Protein AF-A0A0F0HR93-F1 (afdb_monomer)

Radius of gyration: 18.53 Å; Cα contacts (8 Å, |Δi|>4): 29; chains: 1; bounding box: 33×33×57 Å

Solvent-accessible surface area (backbone atoms only — not comparable to full-atom values): 6113 Å² total; per-residue (Å²): 110,69,67,58,51,53,49,52,51,49,55,52,53,51,52,52,52,55,50,50,52,53,57,50,52,53,47,60,40,77,35,60,79,94,46,43,65,60,52,50,50,53,51,50,49,51,52,53,49,49,47,52,54,47,52,52,51,52,52,55,38,28,74,74,55,35,68,69,48,32,49,53,52,48,51,52,51,52,52,50,51,53,54,52,46,71,70,32,67,76,75,67,58,87,65,82,73,78,61,69,78,74,77,80,87,124

pLDDT: mean 84.73, std 10.45, range [44.94, 95.56]

Secondary structure (DSSP, 8-state):
-HHHHHHHHHHHHHHHHHHHHHHHHHHHHHS-GGGHHHHHHHHHHHHHHHHHHHHHHHHHHHHHHHHHHHHHHHHHHHHHHHHHHHHSGGGG-SSPPPPPPPP---

Sequence (106 aa):
MLALFVLSFFTSYLGLGVAGVIIVSLRQILTPQSMMGRMTAAFRTLLFGGGALGGLSASLLAGRLGAHGALVVAAAGSAAVVLGLIVSPVSRLKEMPPAPPAAADG

Structure (mmCIF, N/CA/C/O backbone):
data_AF-A0A0F0HR93-F1
#
_entry.id   AF-A0A0F0HR93-F1
#
loop_
_atom_site.group_PDB
_atom_site.id
_atom_site.type_symbol
_atom_site.label_atom_id
_atom_site.label_alt_id
_atom_site.label_comp_id
_atom_site.label_asym_id
_atom_site.label_entity_id
_atom_site.label_seq_id
_atom_site.pdbx_PDB_ins_code
_atom_site.Cartn_x
_atom_site.Cartn_y
_atom_site.Cartn_z
_atom_site.occupancy
_atom_site.B_iso_or_equiv
_atom_site.auth_seq_id
_atom_site.auth_comp_id
_atom_site.auth_asym_id
_atom_site.auth_atom_id
_atom_site.pdbx_PDB_model_num
ATOM 1 N N . MET A 1 1 ? 13.542 19.849 -14.227 1.00 80.75 1 MET A N 1
ATOM 2 C CA . MET A 1 1 ? 13.776 18.495 -13.669 1.00 80.75 1 MET A CA 1
ATOM 3 C C . MET A 1 1 ? 13.686 18.480 -12.144 1.00 80.75 1 MET A C 1
ATOM 5 O O . MET A 1 1 ? 12.852 17.756 -11.623 1.00 80.75 1 MET A O 1
ATOM 9 N N . LEU A 1 2 ? 14.443 19.327 -11.432 1.00 92.19 2 LEU A N 1
ATOM 10 C CA . LEU A 1 2 ? 14.439 19.377 -9.960 1.00 92.19 2 LEU A CA 1
ATOM 11 C C . LEU A 1 2 ? 13.053 19.671 -9.352 1.00 92.19 2 LEU A C 1
ATOM 13 O O . LEU A 1 2 ? 12.626 18.967 -8.448 1.00 92.19 2 LEU A O 1
ATOM 17 N N . ALA A 1 3 ? 12.305 20.627 -9.913 1.00 92.25 3 ALA A N 1
ATOM 18 C CA . ALA A 1 3 ? 10.948 20.949 -9.455 1.00 92.25 3 ALA A CA 1
ATOM 19 C C . ALA A 1 3 ? 9.960 19.771 -9.576 1.00 92.25 3 ALA A C 1
ATOM 21 O O . ALA A 1 3 ? 9.167 19.543 -8.670 1.00 92.25 3 ALA A O 1
ATOM 22 N N . LEU A 1 4 ? 10.034 18.986 -10.660 1.00 94.25 4 LEU A N 1
ATOM 23 C CA . LEU A 1 4 ? 9.191 17.796 -10.841 1.00 94.25 4 LEU A CA 1
ATOM 24 C C . LEU A 1 4 ? 9.538 16.703 -9.828 1.00 94.25 4 LEU A C 1
ATOM 26 O O . LEU A 1 4 ? 8.636 16.084 -9.271 1.00 94.25 4 LEU A O 1
ATOM 30 N N . PHE A 1 5 ? 10.830 16.495 -9.559 1.00 92.50 5 PHE A N 1
ATOM 31 C CA . PHE A 1 5 ? 11.278 15.573 -8.516 1.00 92.50 5 PHE A CA 1
ATOM 32 C C . PHE A 1 5 ? 10.769 16.003 -7.139 1.00 92.50 5 PHE A C 1
ATOM 34 O O . PHE A 1 5 ? 10.142 15.201 -6.452 1.00 92.50 5 PHE A O 1
ATOM 41 N N . VAL A 1 6 ? 10.973 17.270 -6.765 1.00 95.56 6 VAL A N 1
ATOM 42 C CA . VAL A 1 6 ? 10.511 17.815 -5.479 1.00 95.56 6 VAL A CA 1
ATOM 43 C C . VAL A 1 6 ? 9.001 17.657 -5.333 1.00 95.56 6 VAL A C 1
ATOM 45 O O . VAL A 1 6 ? 8.549 17.154 -4.310 1.00 95.56 6 VAL A O 1
ATOM 48 N N . LEU A 1 7 ? 8.226 18.012 -6.361 1.00 95.06 7 LEU A N 1
ATOM 49 C CA . LEU A 1 7 ? 6.772 17.875 -6.335 1.00 95.06 7 LEU A CA 1
ATOM 50 C C . LEU A 1 7 ? 6.342 16.408 -6.200 1.00 95.06 7 LEU A C 1
ATOM 52 O O . LEU A 1 7 ? 5.493 16.094 -5.372 1.00 95.06 7 LEU A O 1
ATOM 56 N N . SER A 1 8 ? 6.972 15.500 -6.950 1.00 91.75 8 SER A N 1
ATOM 57 C CA . SER A 1 8 ? 6.660 14.063 -6.901 1.00 91.75 8 SER A CA 1
ATOM 58 C C . SER A 1 8 ? 6.920 13.468 -5.517 1.00 91.75 8 SER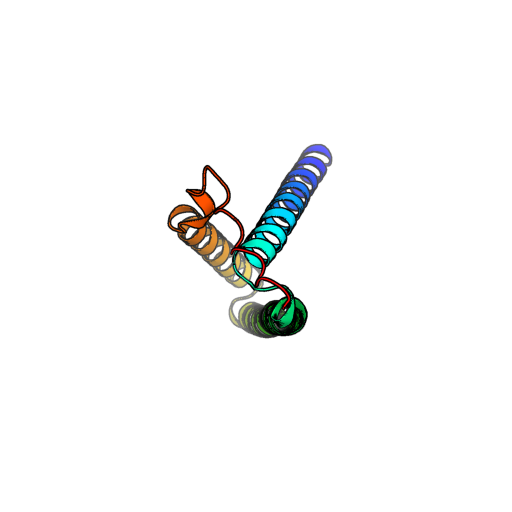 A C 1
ATOM 60 O O . SER A 1 8 ? 6.078 12.745 -4.978 1.00 91.75 8 SER A O 1
ATOM 62 N N . PHE A 1 9 ? 8.066 13.799 -4.915 1.00 93.12 9 PHE A N 1
ATOM 63 C CA . PHE A 1 9 ? 8.404 13.374 -3.559 1.00 93.12 9 PHE A CA 1
ATOM 64 C C . PHE A 1 9 ? 7.461 13.997 -2.531 1.00 93.12 9 PHE A C 1
ATOM 66 O O . PHE A 1 9 ? 6.921 13.279 -1.693 1.00 93.12 9 PHE A O 1
ATOM 73 N N . PHE A 1 10 ? 7.204 15.301 -2.627 1.00 94.62 10 PHE A N 1
ATOM 74 C CA . PHE A 1 10 ? 6.308 16.005 -1.717 1.00 94.62 10 PHE A CA 1
ATOM 75 C C . PHE A 1 10 ? 4.909 15.382 -1.711 1.00 94.62 10 PHE A C 1
ATOM 77 O O . PHE A 1 10 ? 4.415 15.001 -0.652 1.00 94.62 10 PHE A O 1
ATOM 84 N N . THR A 1 11 ? 4.298 15.197 -2.883 1.00 93.38 11 THR A N 1
ATOM 85 C CA . THR A 1 11 ? 2.968 14.588 -3.005 1.00 93.38 11 THR A CA 1
ATOM 86 C C . THR A 1 11 ? 2.947 13.153 -2.475 1.00 93.38 11 THR A C 1
ATOM 88 O O . THR A 1 11 ? 2.015 12.782 -1.761 1.00 93.38 11 THR A O 1
ATOM 91 N N . SER A 1 12 ? 3.981 12.359 -2.764 1.00 89.88 12 SER A N 1
ATOM 92 C CA . SER A 1 12 ? 4.063 10.966 -2.303 1.00 89.88 12 SER A CA 1
ATOM 93 C C . SER A 1 12 ? 4.165 10.869 -0.779 1.00 89.88 12 SER A C 1
ATOM 95 O O . SER A 1 12 ? 3.431 10.103 -0.153 1.00 89.88 12 SER A O 1
ATOM 97 N N . TYR A 1 13 ? 5.039 11.671 -0.164 1.00 92.25 13 TYR A N 1
ATOM 98 C CA . TYR A 1 13 ? 5.231 11.672 1.287 1.00 92.25 13 TYR A CA 1
ATOM 99 C C . TYR A 1 13 ? 4.040 12.276 2.029 1.00 92.25 13 TYR A C 1
ATOM 101 O O . TYR A 1 13 ? 3.644 11.748 3.070 1.00 92.25 13 TYR A O 1
ATOM 109 N N . LEU A 1 14 ? 3.433 13.332 1.482 1.00 93.38 14 LEU A N 1
ATOM 110 C CA . LEU A 1 14 ? 2.212 13.911 2.031 1.00 93.38 14 LEU A CA 1
ATOM 111 C C . LEU A 1 14 ? 1.081 1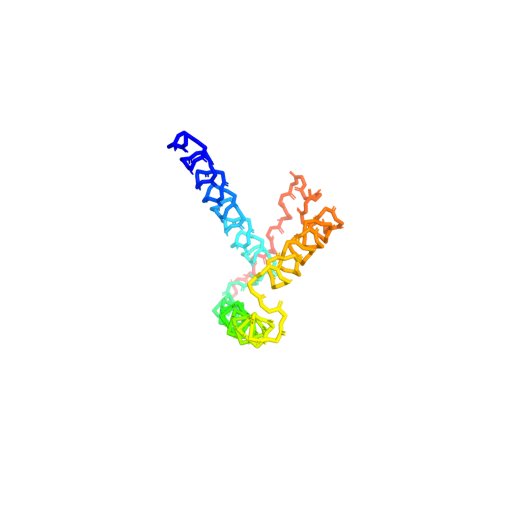2.874 2.048 1.00 93.38 14 LEU A C 1
ATOM 113 O O . LEU A 1 14 ? 0.458 12.663 3.088 1.00 93.38 14 LEU A O 1
ATOM 117 N N . GLY A 1 15 ? 0.857 12.181 0.927 1.00 89.06 15 GLY A N 1
ATOM 118 C CA . GLY A 1 15 ? -0.153 11.128 0.829 1.00 89.06 15 GLY A CA 1
ATOM 119 C C . GLY A 1 15 ? 0.095 9.984 1.815 1.00 89.06 15 GLY A C 1
ATOM 120 O O . GLY A 1 15 ? -0.830 9.554 2.505 1.00 89.06 15 GLY A O 1
ATOM 121 N N . LEU A 1 16 ? 1.349 9.539 1.941 1.00 89.25 16 LEU A N 1
ATOM 122 C CA . LEU A 1 16 ? 1.726 8.484 2.882 1.00 89.25 16 LEU A CA 1
ATOM 123 C C . LEU A 1 16 ? 1.495 8.900 4.344 1.00 89.25 16 LEU A C 1
ATOM 125 O O . LEU A 1 16 ? 0.995 8.101 5.137 1.00 89.25 16 LEU A O 1
ATOM 129 N N . GLY A 1 17 ? 1.812 10.150 4.693 1.00 91.12 17 GLY A N 1
ATOM 130 C CA . GLY A 1 17 ? 1.581 10.699 6.028 1.00 91.12 17 GLY A CA 1
ATOM 131 C C . GLY A 1 17 ? 0.096 10.749 6.387 1.00 91.12 17 GLY A C 1
ATOM 132 O O . GLY A 1 17 ? -0.305 10.228 7.428 1.00 91.12 17 GLY A O 1
ATOM 133 N N . VAL A 1 18 ? -0.732 11.303 5.495 1.00 90.31 18 VAL A N 1
ATOM 134 C CA . VAL A 1 18 ? -2.190 11.383 5.688 1.00 90.31 18 VAL A CA 1
ATOM 135 C C . VAL A 1 18 ? -2.803 9.987 5.821 1.00 90.31 18 VAL A C 1
ATOM 137 O O . VAL A 1 18 ? -3.552 9.730 6.766 1.00 90.31 18 VAL A O 1
ATOM 140 N N . ALA A 1 19 ? -2.447 9.057 4.930 1.00 88.12 19 ALA A N 1
ATOM 141 C CA . ALA A 1 19 ? -2.921 7.677 5.000 1.00 88.12 19 ALA A CA 1
ATOM 142 C C . ALA A 1 19 ? -2.509 7.000 6.317 1.00 88.12 19 ALA A C 1
ATOM 144 O O . ALA A 1 19 ? -3.317 6.303 6.930 1.00 88.12 19 ALA A O 1
ATOM 145 N N . GLY A 1 20 ? -1.282 7.242 6.786 1.00 88.62 20 GLY A N 1
ATOM 146 C CA . GLY A 1 20 ? -0.786 6.722 8.058 1.00 88.62 20 GLY A CA 1
ATOM 147 C C . GLY A 1 20 ? -1.637 7.160 9.251 1.00 88.62 20 GLY A C 1
ATOM 148 O O . GLY A 1 20 ? -2.014 6.317 10.068 1.00 88.62 20 GLY A O 1
ATOM 149 N N . VAL A 1 21 ? -1.994 8.447 9.318 1.00 90.00 21 VAL A N 1
ATOM 150 C CA . VAL A 1 21 ? -2.877 8.978 10.370 1.00 90.00 21 VAL A CA 1
ATOM 151 C C . VAL A 1 21 ? -4.242 8.295 10.312 1.00 90.00 21 VAL A C 1
ATOM 153 O O . VAL A 1 21 ? -4.678 7.738 11.316 1.00 90.00 21 VAL A O 1
ATOM 156 N N . ILE A 1 22 ? -4.871 8.235 9.132 1.00 87.94 22 ILE A N 1
ATOM 157 C CA . ILE A 1 22 ? -6.186 7.596 8.948 1.00 87.94 22 ILE A CA 1
ATOM 158 C C . ILE A 1 22 ? -6.154 6.124 9.388 1.00 87.94 22 ILE A C 1
ATOM 160 O O . ILE A 1 22 ? -7.036 5.676 10.118 1.00 87.94 22 ILE A O 1
ATOM 164 N N . ILE A 1 23 ? -5.123 5.371 8.991 1.00 87.69 23 ILE A N 1
ATOM 165 C CA . ILE A 1 23 ? -4.967 3.950 9.338 1.00 87.69 23 ILE A CA 1
ATOM 166 C C . ILE A 1 23 ? -4.818 3.753 10.851 1.00 87.69 23 ILE A C 1
ATOM 168 O O . ILE A 1 23 ? -5.333 2.781 11.408 1.00 87.69 23 ILE A O 1
ATOM 172 N N . VAL A 1 24 ? -4.077 4.624 11.537 1.00 89.38 24 VAL A N 1
ATOM 173 C CA . VAL A 1 24 ? -3.934 4.553 12.997 1.00 89.38 24 VAL A CA 1
ATOM 174 C C . VAL A 1 24 ? -5.257 4.910 13.672 1.00 89.38 24 VAL A C 1
ATOM 176 O O . VAL A 1 24 ? -5.749 4.103 14.459 1.00 89.38 24 VAL A O 1
ATOM 179 N N . SER A 1 25 ? -5.865 6.043 13.318 1.00 87.38 25 SER A N 1
ATOM 180 C CA . SER A 1 25 ? -7.119 6.512 13.918 1.00 87.38 25 SER A CA 1
ATOM 181 C C . SER A 1 25 ? -8.259 5.513 13.737 1.00 87.38 25 SER A C 1
ATOM 183 O O . SER A 1 25 ? -8.954 5.187 14.696 1.00 87.38 25 SER A O 1
ATOM 185 N N . LEU A 1 26 ? -8.413 4.940 12.540 1.00 85.56 26 LEU A N 1
ATOM 186 C CA . LEU A 1 26 ? -9.454 3.947 12.277 1.00 85.56 26 LEU A CA 1
A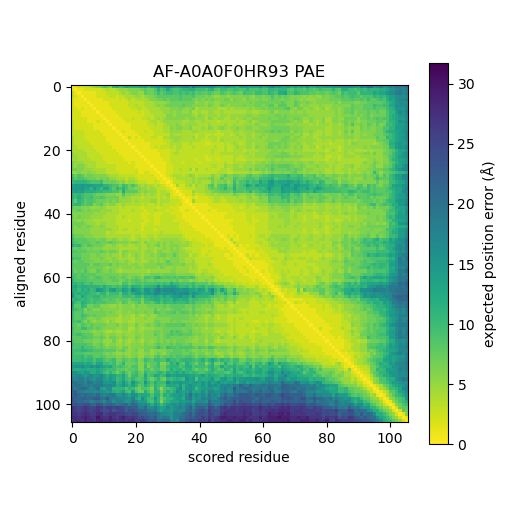TOM 187 C C . LEU A 1 26 ? -9.272 2.694 13.144 1.00 85.56 26 LEU A C 1
ATOM 189 O O . LEU A 1 26 ? -10.243 2.146 13.657 1.00 85.56 26 LEU A O 1
ATOM 193 N N . ARG A 1 27 ? -8.027 2.256 13.362 1.00 87.19 27 ARG A N 1
ATOM 194 C CA . ARG A 1 27 ? -7.749 1.119 14.249 1.00 87.19 27 ARG A CA 1
ATOM 195 C C . ARG A 1 27 ? -8.031 1.445 15.707 1.00 87.19 27 ARG A C 1
ATOM 197 O O . ARG A 1 27 ? -8.526 0.568 16.402 1.00 87.19 27 ARG A O 1
ATOM 204 N N . GLN A 1 28 ? -7.742 2.665 16.151 1.00 85.94 28 GLN A N 1
ATOM 205 C CA . GLN A 1 28 ? -8.055 3.111 17.511 1.00 85.94 28 GLN A CA 1
ATOM 206 C C . GLN A 1 28 ? -9.560 3.128 17.776 1.00 85.94 28 GLN A C 1
ATOM 208 O O . GLN A 1 28 ? -9.990 2.741 18.854 1.00 85.94 28 GLN A O 1
ATOM 213 N N . ILE A 1 29 ? -10.352 3.518 16.779 1.00 84.44 29 ILE A N 1
ATOM 214 C CA . ILE A 1 29 ? -11.813 3.542 16.886 1.00 84.44 29 ILE A CA 1
ATOM 215 C C . ILE A 1 29 ? -12.388 2.124 16.834 1.00 84.44 29 ILE A C 1
ATOM 217 O O . ILE A 1 29 ? -13.252 1.779 17.626 1.00 84.44 29 ILE A O 1
ATOM 221 N N . LEU A 1 30 ? -11.923 1.278 15.913 1.00 82.56 30 LEU A N 1
ATOM 222 C CA . LEU A 1 30 ? -12.515 -0.049 15.712 1.00 82.56 30 LEU A CA 1
ATOM 223 C C . LEU A 1 30 ? -12.000 -1.116 16.690 1.00 82.56 30 LEU A C 1
ATOM 225 O O . LEU A 1 30 ? -12.628 -2.165 16.824 1.00 82.56 30 LEU A O 1
ATOM 229 N N . THR A 1 31 ? -10.856 -0.891 17.341 1.00 82.19 31 THR A N 1
ATOM 230 C CA . THR A 1 31 ? -10.202 -1.890 18.199 1.00 82.19 31 THR A CA 1
ATOM 231 C C . THR A 1 31 ? -10.238 -1.446 19.662 1.00 82.19 31 THR A C 1
ATOM 233 O O . THR A 1 31 ? -9.686 -0.395 19.978 1.00 82.19 31 THR A O 1
ATOM 236 N N . PRO A 1 32 ? -10.788 -2.259 20.582 1.00 79.75 32 PRO A N 1
ATOM 237 C CA . PRO A 1 32 ? -10.705 -2.000 22.017 1.00 79.75 32 PRO A CA 1
ATOM 238 C C . PRO A 1 32 ? -9.254 -1.847 22.493 1.00 79.75 32 PRO A C 1
ATOM 240 O O . PRO A 1 32 ? -8.362 -2.559 22.018 1.00 79.75 32 PRO A O 1
ATOM 243 N N . GLN A 1 33 ? -9.018 -0.975 23.479 1.00 78.06 33 GLN A N 1
ATOM 244 C CA . GLN A 1 33 ? -7.671 -0.660 23.984 1.00 78.06 33 GLN A CA 1
ATOM 245 C C . GLN A 1 33 ? -6.872 -1.907 24.401 1.00 78.06 33 GLN A C 1
ATOM 247 O O . GLN A 1 33 ? -5.679 -2.005 24.112 1.00 78.06 33 G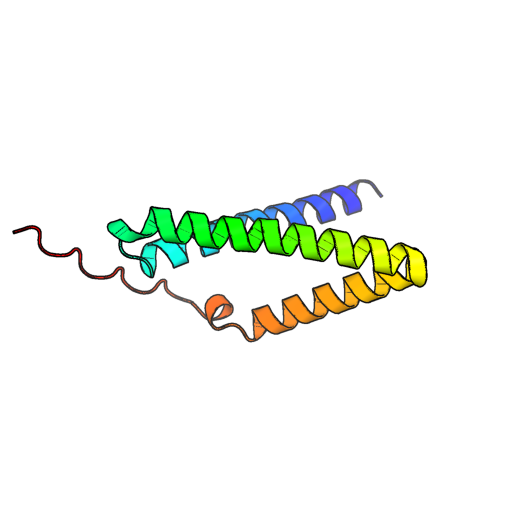LN A O 1
ATOM 252 N N . SER A 1 34 ? -7.531 -2.910 24.988 1.00 81.88 34 SER A N 1
ATOM 253 C CA . SER A 1 34 ? -6.902 -4.172 25.407 1.00 81.88 34 SER A CA 1
ATOM 254 C C . SER A 1 34 ? -6.374 -5.028 24.244 1.00 81.88 34 SER A C 1
ATOM 256 O O . SER A 1 34 ? -5.461 -5.832 24.428 1.00 81.88 34 SER A O 1
ATOM 258 N N . MET A 1 35 ? -6.904 -4.854 23.028 1.00 87.44 35 MET A N 1
ATOM 259 C CA . MET A 1 35 ? -6.509 -5.612 21.834 1.00 87.44 35 MET A CA 1
ATOM 260 C C . MET A 1 35 ? -5.591 -4.827 20.889 1.00 87.44 35 MET A C 1
ATOM 262 O O . MET A 1 35 ? -5.085 -5.390 19.912 1.00 87.44 35 MET A O 1
ATOM 266 N N . MET A 1 36 ? -5.320 -3.554 21.184 1.00 86.56 36 MET A N 1
ATOM 267 C CA . MET A 1 36 ? -4.553 -2.664 20.312 1.00 86.56 36 MET A CA 1
ATOM 268 C C . MET A 1 36 ? -3.124 -3.164 20.044 1.00 86.56 36 MET A C 1
ATOM 270 O O . MET A 1 36 ? -2.636 -3.063 18.915 1.00 86.56 36 MET A O 1
ATOM 274 N N . GLY A 1 37 ? -2.473 -3.777 21.042 1.00 87.81 37 GLY A N 1
ATOM 275 C CA . GLY A 1 37 ? -1.152 -4.395 20.881 1.00 87.81 37 GLY A CA 1
ATOM 276 C C . GLY A 1 37 ? -1.157 -5.561 19.884 1.00 87.81 37 GLY A C 1
ATOM 277 O O . GLY A 1 37 ? -0.325 -5.607 18.975 1.00 87.81 37 GLY A O 1
ATOM 278 N N . ARG A 1 38 ? -2.152 -6.458 19.979 1.00 91.25 38 ARG A N 1
ATOM 279 C CA . ARG A 1 38 ? -2.329 -7.594 19.051 1.00 91.25 38 ARG A CA 1
ATOM 280 C C . ARG A 1 38 ? -2.664 -7.125 17.637 1.00 91.25 38 ARG A C 1
ATOM 282 O O . ARG A 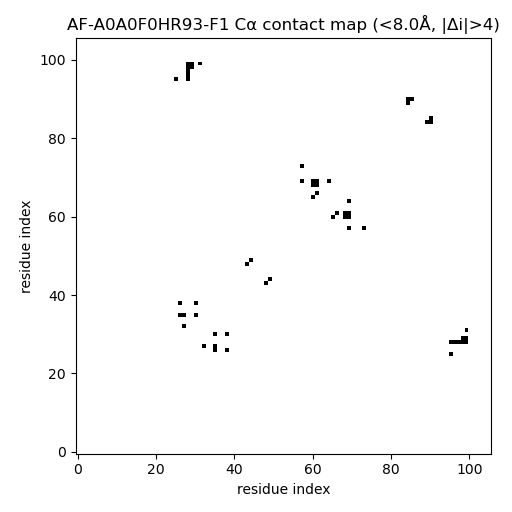1 38 ? -2.092 -7.630 16.675 1.00 91.25 38 ARG A O 1
ATOM 289 N N . MET A 1 39 ? -3.548 -6.137 17.511 1.00 92.69 39 MET A N 1
ATOM 290 C CA . MET A 1 39 ? -3.908 -5.548 16.221 1.00 92.69 39 MET A CA 1
ATOM 291 C C . MET A 1 39 ? -2.708 -4.869 15.555 1.00 92.69 39 MET A C 1
ATOM 293 O O . MET A 1 39 ? -2.488 -5.014 14.353 1.00 92.69 39 MET A O 1
ATOM 297 N N . THR A 1 40 ? -1.890 -4.159 16.334 1.00 91.50 40 THR A N 1
ATOM 298 C CA . THR A 1 40 ? -0.668 -3.525 15.829 1.00 91.50 40 THR A CA 1
ATOM 299 C C . THR A 1 40 ? 0.341 -4.561 15.351 1.00 91.50 40 THR A C 1
ATOM 301 O O . THR A 1 40 ? 0.909 -4.385 14.273 1.00 91.50 40 THR A O 1
ATOM 304 N N . ALA A 1 41 ? 0.519 -5.655 16.095 1.00 91.75 41 ALA A N 1
ATOM 305 C CA . ALA A 1 41 ? 1.370 -6.764 15.677 1.00 91.75 41 ALA A CA 1
ATOM 306 C C . ALA A 1 41 ? 0.875 -7.391 14.362 1.00 91.75 41 ALA A C 1
ATOM 308 O O . ALA A 1 41 ? 1.641 -7.464 13.405 1.00 91.75 41 ALA A O 1
ATOM 309 N N . ALA A 1 42 ? -0.412 -7.746 14.271 1.00 93.56 42 ALA A N 1
ATOM 310 C CA . ALA A 1 42 ? -1.001 -8.322 13.061 1.00 93.56 42 ALA A CA 1
ATOM 311 C C . ALA A 1 42 ? -0.861 -7.391 11.846 1.00 93.56 42 ALA A C 1
ATOM 313 O O . ALA A 1 42 ? -0.411 -7.818 10.783 1.00 93.56 42 ALA A O 1
ATOM 314 N N . PHE A 1 43 ? -1.170 -6.101 12.015 1.00 92.31 43 PHE A N 1
ATOM 315 C CA . PHE A 1 43 ? -1.001 -5.102 10.962 1.00 92.31 43 PHE A CA 1
ATOM 316 C C . PHE A 1 43 ? 0.454 -5.017 10.488 1.00 92.31 43 PHE A C 1
ATOM 318 O O . PHE A 1 43 ? 0.709 -4.981 9.288 1.00 92.31 43 PHE A O 1
ATOM 325 N N . ARG A 1 44 ? 1.417 -5.013 11.415 1.00 91.38 44 ARG A N 1
ATOM 326 C CA . ARG A 1 44 ? 2.845 -4.892 11.095 1.00 91.38 44 ARG A CA 1
ATOM 327 C C . ARG A 1 44 ? 3.379 -6.147 10.402 1.00 91.38 44 ARG A C 1
ATOM 329 O O . ARG A 1 44 ? 4.139 -6.023 9.445 1.00 91.38 44 ARG A O 1
ATOM 336 N N . THR A 1 45 ? 2.923 -7.327 10.818 1.00 94.38 45 THR A N 1
ATOM 337 C CA . THR A 1 45 ? 3.211 -8.596 10.139 1.00 94.38 45 THR A CA 1
ATOM 338 C C . THR A 1 45 ? 2.667 -8.601 8.716 1.00 94.38 45 THR A C 1
ATOM 340 O O . THR A 1 45 ? 3.396 -8.957 7.797 1.00 94.38 45 THR A O 1
ATOM 343 N N . LEU A 1 46 ? 1.425 -8.162 8.505 1.00 93.94 46 LEU A N 1
ATOM 344 C CA . LEU A 1 46 ? 0.840 -8.082 7.165 1.00 93.94 46 LEU A CA 1
ATOM 345 C C . LEU A 1 46 ? 1.536 -7.033 6.296 1.00 93.94 46 LEU A C 1
ATOM 347 O O . LEU A 1 46 ? 1.801 -7.292 5.126 1.00 93.94 46 LEU A O 1
ATOM 351 N N . LEU A 1 47 ? 1.874 -5.874 6.864 1.00 92.50 47 LEU A N 1
ATOM 352 C CA . LEU A 1 47 ? 2.523 -4.789 6.135 1.00 92.50 47 LEU A CA 1
ATOM 353 C C . LEU A 1 47 ? 3.922 -5.191 5.657 1.00 92.50 47 LEU A C 1
ATOM 355 O O . LEU A 1 47 ? 4.223 -5.086 4.470 1.00 92.50 47 LEU A O 1
ATOM 359 N N . PHE A 1 48 ? 4.776 -5.677 6.560 1.00 93.06 48 PHE A N 1
ATOM 360 C CA . PHE A 1 48 ? 6.137 -6.065 6.187 1.00 93.06 48 PHE A CA 1
ATOM 361 C C . PHE A 1 48 ? 6.195 -7.422 5.494 1.00 93.06 48 PHE A C 1
ATOM 363 O O . PHE A 1 48 ? 6.990 -7.587 4.575 1.00 93.06 48 PHE A O 1
ATOM 370 N N . GLY A 1 49 ? 5.337 -8.370 5.873 1.00 92.50 49 GLY A N 1
ATOM 371 C CA . GLY A 1 49 ? 5.221 -9.659 5.194 1.00 92.50 49 GLY A CA 1
ATOM 372 C C . GLY A 1 49 ? 4.720 -9.498 3.760 1.00 92.50 49 GLY A C 1
ATOM 373 O O . GLY A 1 49 ? 5.326 -10.027 2.831 1.00 92.50 49 GLY A O 1
ATOM 374 N N . GLY A 1 50 ? 3.679 -8.687 3.557 1.00 91.75 50 GLY A N 1
ATOM 375 C CA . GLY A 1 50 ? 3.205 -8.306 2.228 1.00 91.75 50 GLY A CA 1
ATOM 376 C C . GLY A 1 50 ? 4.279 -7.567 1.430 1.00 91.75 50 GLY A C 1
ATOM 377 O O . GLY A 1 50 ? 4.488 -7.876 0.260 1.00 91.75 50 GLY A O 1
ATOM 378 N N . GLY A 1 51 ? 5.025 -6.665 2.075 1.00 90.50 51 GLY A N 1
ATOM 379 C CA . GLY A 1 51 ? 6.185 -6.003 1.475 1.00 90.50 51 GLY A CA 1
ATOM 380 C C . GLY A 1 51 ? 7.274 -6.981 1.018 1.00 90.50 51 GLY A C 1
ATOM 381 O O . GLY A 1 51 ? 7.773 -6.853 -0.098 1.00 90.50 51 GLY A O 1
ATOM 382 N N . ALA A 1 52 ? 7.602 -7.994 1.824 1.00 92.50 52 ALA A N 1
ATOM 383 C CA . ALA A 1 52 ? 8.586 -9.019 1.476 1.00 92.50 52 ALA A CA 1
ATOM 384 C C . ALA A 1 52 ? 8.134 -9.869 0.276 1.00 92.50 52 ALA A C 1
ATOM 386 O O . ALA A 1 52 ? 8.903 -10.074 -0.666 1.00 92.50 52 ALA A O 1
ATOM 387 N N . LEU A 1 53 ? 6.869 -10.304 0.265 1.00 93.81 53 LEU A N 1
ATOM 388 C CA . LEU A 1 53 ? 6.282 -11.033 -0.865 1.00 93.81 53 LEU A CA 1
ATOM 389 C C . LEU A 1 53 ? 6.221 -10.172 -2.132 1.00 93.81 53 LEU A C 1
ATOM 391 O O . LEU A 1 53 ? 6.509 -10.658 -3.228 1.00 93.81 53 LEU A O 1
ATOM 395 N N . GLY A 1 54 ? 5.890 -8.888 -1.983 1.00 88.56 54 GLY A N 1
ATOM 396 C CA . GLY A 1 54 ? 5.885 -7.916 -3.070 1.00 88.56 54 GLY A CA 1
ATOM 397 C C . GLY A 1 54 ? 7.278 -7.715 -3.661 1.00 88.56 54 GLY A C 1
ATOM 398 O O . GLY A 1 54 ? 7.437 -7.798 -4.875 1.00 88.56 54 GLY A O 1
ATOM 399 N N . GLY A 1 55 ? 8.297 -7.540 -2.816 1.00 88.94 55 GLY A N 1
ATOM 400 C CA . GLY A 1 55 ? 9.692 -7.417 -3.242 1.00 88.94 55 GLY A CA 1
ATOM 401 C C . GLY A 1 55 ? 10.196 -8.661 -3.975 1.00 88.94 55 GLY A C 1
ATOM 402 O O . GLY A 1 55 ? 10.808 -8.540 -5.038 1.00 88.94 55 GLY A O 1
ATOM 403 N N . LEU A 1 56 ? 9.880 -9.856 -3.467 1.00 91.94 56 LEU A N 1
ATOM 404 C CA . LEU A 1 56 ? 10.221 -11.119 -4.126 1.00 91.94 56 LEU A CA 1
ATOM 405 C C . LEU A 1 56 ? 9.547 -11.239 -5.500 1.00 91.94 56 LEU A C 1
ATOM 407 O O . LEU A 1 56 ? 10.208 -11.544 -6.494 1.00 91.94 56 LEU A O 1
ATOM 411 N N . SER A 1 57 ? 8.247 -10.946 -5.565 1.00 90.88 57 SER A N 1
ATOM 412 C CA . SER A 1 57 ? 7.467 -10.991 -6.806 1.00 90.88 57 SER A CA 1
ATOM 413 C C . SER A 1 57 ? 7.986 -9.980 -7.827 1.00 90.88 57 SER A C 1
ATOM 415 O O . SER A 1 57 ? 8.210 -10.337 -8.980 1.00 90.88 57 SER A O 1
ATOM 417 N N . ALA A 1 58 ? 8.250 -8.742 -7.400 1.00 86.69 58 ALA A N 1
ATOM 418 C CA . ALA A 1 58 ? 8.808 -7.690 -8.243 1.00 86.69 58 ALA A CA 1
ATOM 419 C C . ALA A 1 58 ? 10.195 -8.069 -8.781 1.00 86.69 58 ALA A C 1
ATOM 421 O O . ALA A 1 58 ? 10.465 -7.874 -9.965 1.00 86.69 58 ALA A O 1
ATOM 422 N N . SER A 1 59 ? 11.045 -8.667 -7.941 1.00 87.88 59 SER A N 1
ATOM 423 C CA . SER A 1 59 ? 12.395 -9.093 -8.328 1.00 87.88 59 SER A CA 1
ATOM 424 C C . SER A 1 59 ? 12.356 -10.216 -9.365 1.00 87.88 59 SER A C 1
ATOM 426 O O . SER A 1 59 ? 13.041 -10.149 -10.385 1.00 87.88 59 SER A O 1
ATOM 428 N N . LEU A 1 60 ? 11.505 -11.226 -9.154 1.00 91.19 60 LEU A N 1
ATOM 429 C CA . LEU A 1 60 ? 11.315 -12.317 -10.111 1.00 91.19 60 LEU A CA 1
ATOM 430 C C . LEU A 1 60 ? 10.756 -11.807 -11.446 1.00 91.19 60 LEU A C 1
ATOM 432 O O . LEU A 1 60 ? 11.179 -12.246 -12.517 1.00 91.19 60 LEU A O 1
ATOM 436 N N . LEU A 1 61 ? 9.810 -10.871 -11.379 1.00 88.69 61 LEU A N 1
ATOM 437 C CA . LEU A 1 61 ? 9.169 -10.297 -12.551 1.00 88.69 61 LEU A CA 1
ATOM 438 C C . LEU A 1 61 ? 10.142 -9.436 -13.366 1.00 88.69 61 LEU A C 1
ATOM 440 O O . LEU A 1 61 ? 10.174 -9.556 -14.589 1.00 88.69 61 LEU A O 1
ATOM 444 N N . ALA A 1 62 ? 10.988 -8.650 -12.696 1.00 88.62 62 ALA A N 1
ATOM 445 C CA . ALA A 1 62 ? 12.072 -7.902 -13.326 1.00 88.62 62 ALA A CA 1
ATOM 446 C C . ALA A 1 62 ? 13.088 -8.827 -14.011 1.00 88.62 62 ALA A C 1
ATOM 448 O O . ALA A 1 62 ? 13.531 -8.527 -15.118 1.00 88.62 62 ALA A O 1
ATOM 449 N N . GLY A 1 63 ? 13.400 -9.976 -13.401 1.00 87.81 63 GLY A N 1
ATOM 450 C CA . GLY A 1 63 ? 14.291 -10.977 -13.992 1.00 87.81 63 GLY A CA 1
ATOM 451 C C . GLY A 1 63 ? 13.731 -11.655 -15.249 1.00 87.81 63 GLY A C 1
ATOM 452 O O . GLY A 1 63 ? 14.504 -12.027 -16.126 1.00 87.81 63 GLY A O 1
ATOM 453 N N . ARG A 1 64 ? 12.402 -11.807 -15.369 1.00 88.88 64 ARG A N 1
ATOM 454 C CA . ARG A 1 64 ? 11.761 -12.479 -16.519 1.00 88.88 64 ARG A CA 1
ATOM 455 C C . ARG A 1 64 ? 11.310 -11.538 -17.634 1.00 88.88 64 ARG A C 1
ATOM 457 O O . ARG A 1 64 ? 11.482 -11.866 -18.800 1.00 88.88 64 ARG A O 1
ATOM 464 N N . LEU A 1 65 ? 10.701 -10.404 -17.286 1.00 86.06 65 LEU A N 1
ATOM 465 C CA . LEU A 1 65 ? 10.114 -9.452 -18.241 1.00 86.06 65 LEU A CA 1
ATOM 466 C C . LEU A 1 65 ? 11.039 -8.263 -18.549 1.00 86.06 65 LEU A C 1
ATOM 468 O O . LEU A 1 65 ? 10.690 -7.397 -19.354 1.00 86.06 65 LEU A O 1
ATOM 472 N N . GLY A 1 66 ? 12.200 -8.194 -17.893 1.00 85.62 66 GLY A N 1
ATOM 473 C CA . GLY A 1 66 ? 13.076 -7.030 -17.926 1.00 85.62 66 GLY A CA 1
ATOM 474 C C . GLY A 1 66 ? 12.499 -5.834 -17.160 1.00 85.62 66 GLY A C 1
ATOM 475 O O . GLY A 1 66 ? 11.363 -5.844 -16.675 1.00 85.62 66 GLY A O 1
ATOM 476 N N . ALA A 1 67 ? 13.293 -4.765 -17.065 1.00 83.69 67 ALA A N 1
ATOM 477 C CA . ALA A 1 67 ? 12.931 -3.574 -16.295 1.00 83.69 67 ALA A CA 1
ATOM 478 C C . ALA A 1 67 ? 11.637 -2.912 -16.801 1.00 83.69 67 ALA A C 1
ATOM 480 O O . ALA A 1 67 ? 10.773 -2.553 -16.006 1.00 83.69 67 ALA A O 1
ATOM 481 N N . HIS A 1 68 ? 11.470 -2.795 -18.122 1.00 87.56 68 HIS A N 1
ATOM 482 C CA . HIS A 1 68 ? 10.307 -2.126 -18.705 1.00 87.56 68 HIS A CA 1
ATOM 483 C C . HIS A 1 68 ? 9.002 -2.893 -18.442 1.00 87.56 68 HIS A C 1
ATOM 485 O O . HIS A 1 68 ? 8.016 -2.301 -18.007 1.00 87.56 68 HIS A O 1
ATOM 491 N N . GLY A 1 69 ? 8.996 -4.219 -18.635 1.00 86.81 69 GLY A N 1
ATOM 492 C CA . GLY A 1 69 ? 7.818 -5.046 -18.365 1.00 86.81 69 GLY A CA 1
ATOM 493 C C . GLY A 1 69 ? 7.429 -5.048 -16.885 1.00 86.81 69 GLY A C 1
ATOM 494 O O . GLY A 1 69 ? 6.252 -4.911 -16.557 1.00 86.81 69 GLY A O 1
ATOM 495 N N . ALA A 1 70 ? 8.412 -5.108 -15.981 1.00 87.75 70 ALA A N 1
ATOM 496 C CA . ALA A 1 70 ? 8.160 -5.012 -14.545 1.00 87.75 70 ALA A CA 1
ATOM 497 C C . ALA A 1 70 ? 7.585 -3.647 -14.130 1.00 87.75 70 ALA A C 1
ATOM 499 O O . ALA A 1 70 ? 6.672 -3.604 -13.307 1.00 87.75 70 ALA A O 1
ATOM 500 N N . LEU A 1 71 ? 8.056 -2.546 -14.729 1.00 87.69 71 LEU A N 1
ATOM 501 C CA . LEU A 1 71 ? 7.514 -1.206 -14.477 1.00 87.69 71 LEU A CA 1
ATOM 502 C C . LEU A 1 71 ? 6.063 -1.068 -14.946 1.00 87.69 71 LEU A C 1
ATOM 504 O O . LEU A 1 71 ? 5.255 -0.483 -14.229 1.00 87.69 71 LEU A O 1
ATOM 508 N N . VAL A 1 72 ? 5.708 -1.633 -16.104 1.00 92.00 72 VAL A N 1
ATOM 509 C CA . VAL A 1 72 ? 4.317 -1.625 -16.591 1.00 92.00 72 VAL A CA 1
ATOM 510 C C . VAL A 1 72 ? 3.407 -2.403 -15.644 1.00 92.00 72 VAL A C 1
ATOM 512 O O . VAL A 1 72 ? 2.335 -1.916 -15.288 1.00 92.00 72 VAL A O 1
ATOM 515 N N . VAL A 1 73 ? 3.837 -3.581 -15.182 1.00 90.62 73 VAL A N 1
ATOM 516 C CA . VAL A 1 73 ? 3.051 -4.371 -14.222 1.00 90.62 73 VAL A CA 1
ATOM 517 C C . VAL A 1 73 ? 2.932 -3.652 -12.878 1.00 90.62 73 VAL A C 1
ATOM 519 O O . VAL A 1 73 ? 1.845 -3.628 -12.301 1.00 90.62 73 VAL A O 1
ATOM 522 N N . ALA A 1 74 ? 4.001 -3.011 -12.399 1.00 87.19 74 ALA A N 1
ATOM 523 C CA . ALA A 1 74 ? 3.956 -2.198 -11.188 1.00 87.19 74 ALA A CA 1
ATOM 524 C C . ALA A 1 74 ? 2.976 -1.023 -11.336 1.00 87.19 74 ALA A C 1
ATOM 526 O O . ALA A 1 74 ? 2.138 -0.819 -10.460 1.00 87.19 74 ALA A O 1
ATOM 527 N N . ALA A 1 75 ? 3.015 -0.306 -12.463 1.00 89.69 75 ALA A N 1
ATOM 528 C CA . ALA A 1 75 ? 2.103 0.798 -12.747 1.00 89.69 75 ALA A CA 1
ATOM 529 C C . ALA A 1 75 ? 0.638 0.336 -12.816 1.00 89.69 75 ALA A C 1
ATOM 531 O O . ALA A 1 75 ? -0.233 0.960 -12.207 1.00 89.69 75 ALA A O 1
ATOM 532 N N . ALA A 1 76 ? 0.364 -0.782 -13.496 1.00 92.50 76 ALA A N 1
ATOM 533 C CA . ALA A 1 76 ? -0.970 -1.374 -13.560 1.00 92.50 76 ALA A CA 1
ATOM 534 C C . ALA A 1 76 ? -1.464 -1.820 -12.171 1.00 92.50 76 ALA A C 1
ATOM 536 O O . ALA A 1 76 ? -2.608 -1.552 -11.804 1.00 92.50 76 ALA A O 1
ATOM 537 N N . GLY A 1 77 ? -0.588 -2.433 -11.369 1.00 89.81 77 GLY A N 1
ATOM 538 C CA . GLY A 1 77 ? -0.879 -2.804 -9.985 1.00 89.81 77 GLY A CA 1
ATOM 539 C C . GLY A 1 77 ? -1.195 -1.589 -9.110 1.00 89.81 77 GLY A C 1
ATOM 540 O O . GLY A 1 77 ? -2.191 -1.591 -8.389 1.00 89.81 77 GLY A O 1
ATOM 541 N N . SER A 1 78 ? -0.410 -0.514 -9.215 1.00 86.94 78 SER A N 1
ATOM 542 C CA . SER A 1 78 ? -0.676 0.742 -8.507 1.00 86.94 78 SER A CA 1
ATOM 543 C C . SER A 1 78 ? -2.007 1.370 -8.925 1.00 86.94 78 SER A C 1
ATOM 545 O O . SER A 1 78 ? -2.769 1.801 -8.061 1.00 86.94 78 SER A O 1
ATOM 547 N N . ALA A 1 79 ? -2.333 1.373 -10.221 1.00 90.31 79 ALA A N 1
ATOM 548 C CA . ALA A 1 79 ? -3.622 1.863 -10.706 1.00 90.31 79 ALA A CA 1
ATOM 549 C C . ALA A 1 79 ? -4.796 1.039 -10.144 1.00 90.31 79 ALA A C 1
ATOM 551 O O . ALA A 1 79 ? -5.796 1.608 -9.705 1.00 90.31 79 ALA A O 1
ATOM 552 N N . ALA A 1 80 ? -4.655 -0.288 -10.071 1.00 91.12 80 ALA A N 1
ATOM 553 C CA . ALA A 1 80 ? -5.663 -1.160 -9.472 1.00 91.12 80 ALA A CA 1
ATOM 554 C C . ALA A 1 80 ? -5.878 -0.874 -7.973 1.00 91.12 80 ALA A C 1
ATOM 556 O O . ALA A 1 80 ? -7.017 -0.878 -7.505 1.00 91.12 80 ALA A O 1
ATOM 557 N N . VAL A 1 81 ? -4.815 -0.557 -7.224 1.00 86.69 81 VAL A N 1
ATOM 558 C CA . VAL A 1 81 ? -4.924 -0.153 -5.809 1.00 86.69 81 VAL A CA 1
ATOM 559 C C . VAL A 1 81 ? -5.707 1.152 -5.660 1.00 86.69 81 VAL A C 1
ATOM 561 O O . VAL A 1 81 ? -6.546 1.254 -4.766 1.00 86.69 81 VAL A O 1
ATOM 564 N N . VAL A 1 82 ? -5.484 2.130 -6.544 1.00 85.56 82 VAL A N 1
ATOM 565 C CA . VAL A 1 82 ? -6.245 3.391 -6.542 1.00 85.56 82 VAL A CA 1
ATOM 566 C C . VAL A 1 82 ? -7.731 3.127 -6.782 1.00 85.56 82 VAL A C 1
ATOM 568 O O . VAL A 1 82 ? -8.567 3.660 -6.055 1.00 85.56 82 VAL A O 1
ATOM 571 N N . LEU A 1 83 ? -8.070 2.258 -7.739 1.00 86.88 83 LEU A N 1
ATOM 572 C CA . LEU A 1 83 ? -9.460 1.855 -7.975 1.00 86.88 83 LEU A CA 1
ATOM 573 C C . LEU A 1 83 ? -10.067 1.176 -6.739 1.00 86.88 83 LEU A C 1
ATOM 575 O O . LEU A 1 83 ? -11.176 1.517 -6.333 1.00 86.88 83 LEU A O 1
ATOM 579 N N . GLY A 1 84 ? -9.323 0.274 -6.095 1.00 85.38 84 GLY A N 1
ATOM 580 C CA . GLY A 1 84 ? -9.749 -0.367 -4.850 1.00 85.38 84 GLY A CA 1
ATOM 581 C C . GLY A 1 84 ? -9.984 0.630 -3.710 1.00 85.38 84 GLY A C 1
ATOM 582 O O . GLY A 1 84 ? -10.958 0.499 -2.973 1.00 85.38 84 GLY A O 1
ATOM 583 N N . LEU A 1 85 ? -9.140 1.659 -3.591 1.00 82.88 85 LEU A N 1
ATOM 584 C CA . LEU A 1 85 ? -9.310 2.746 -2.623 1.00 82.88 85 LEU A CA 1
ATOM 585 C C . LEU A 1 8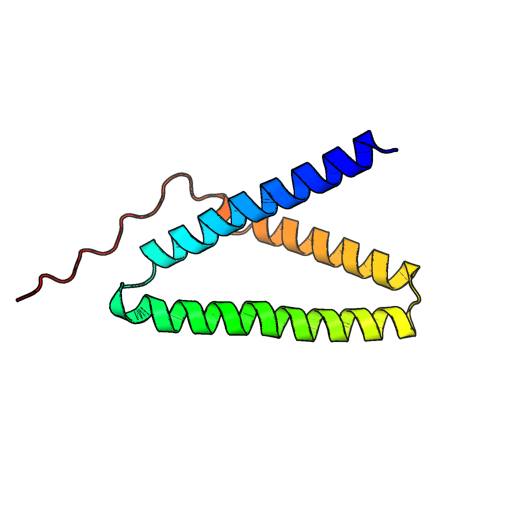5 ? -10.567 3.572 -2.900 1.00 82.88 85 LEU A C 1
ATOM 587 O O . LEU A 1 85 ? -11.326 3.824 -1.973 1.00 82.88 85 LEU A O 1
ATOM 591 N N . ILE A 1 86 ? -10.828 3.935 -4.158 1.00 83.31 86 ILE A N 1
ATOM 592 C CA . ILE A 1 86 ? -12.031 4.696 -4.542 1.00 83.31 86 ILE A CA 1
ATOM 593 C C . ILE A 1 86 ? -13.311 3.927 -4.184 1.00 83.31 86 ILE A C 1
ATOM 595 O O . ILE A 1 86 ? -14.287 4.525 -3.731 1.00 83.31 86 ILE A O 1
ATOM 599 N N . VAL A 1 87 ? -13.306 2.603 -4.361 1.00 84.00 87 VAL A N 1
ATOM 600 C CA . VAL A 1 87 ? -14.438 1.732 -4.004 1.00 84.00 87 VAL A CA 1
ATOM 601 C C . VAL A 1 87 ? -14.507 1.476 -2.490 1.00 84.00 87 VAL A C 1
ATOM 603 O O . VAL A 1 87 ? -15.577 1.172 -1.960 1.00 84.00 87 VAL A O 1
ATOM 606 N N . SER A 1 88 ? -13.391 1.620 -1.770 1.00 80.56 88 SER A N 1
ATOM 607 C CA . SER A 1 88 ? -13.320 1.352 -0.337 1.00 80.56 88 SER A CA 1
ATOM 608 C C . SER A 1 88 ? -14.209 2.311 0.470 1.00 80.56 88 SER A C 1
ATOM 610 O O . SER A 1 88 ? -14.147 3.531 0.287 1.00 80.56 88 SER A O 1
ATOM 612 N N . PRO A 1 89 ? -14.987 1.801 1.445 1.00 72.38 89 PRO A N 1
ATOM 613 C CA . PRO A 1 89 ? -15.814 2.633 2.318 1.00 72.38 89 PRO A CA 1
ATOM 614 C C . PRO A 1 89 ? -14.988 3.622 3.153 1.00 72.38 89 PRO A C 1
ATOM 616 O O . PRO A 1 89 ? -15.520 4.646 3.573 1.00 72.38 89 PRO A O 1
ATOM 619 N N . VAL A 1 90 ? -13.684 3.370 3.334 1.00 73.19 90 VAL A N 1
ATOM 620 C CA . VAL A 1 90 ? -12.761 4.279 4.033 1.00 73.19 90 VAL A CA 1
ATOM 621 C C . VAL A 1 90 ? -12.642 5.626 3.312 1.00 73.19 90 VAL A C 1
ATOM 623 O O . VAL A 1 90 ? -12.619 6.658 3.972 1.00 73.19 90 VAL A O 1
ATOM 626 N N . SER A 1 91 ? -12.653 5.655 1.974 1.00 68.75 91 SER A N 1
ATOM 627 C CA . SER A 1 91 ? -12.620 6.913 1.209 1.00 68.75 91 SER A CA 1
ATOM 628 C C . SER A 1 91 ? -13.940 7.690 1.261 1.00 68.75 91 SER A C 1
ATOM 630 O O . SER A 1 91 ? -13.974 8.861 0.892 1.00 68.75 91 SER A O 1
ATOM 632 N N . ARG A 1 92 ? -15.025 7.058 1.729 1.00 70.00 92 ARG A N 1
ATOM 633 C CA . ARG A 1 92 ? -16.350 7.677 1.897 1.00 70.00 92 ARG A CA 1
ATOM 634 C C . ARG A 1 92 ? -16.662 8.036 3.354 1.00 70.00 92 ARG A C 1
ATOM 636 O O . ARG A 1 92 ? -17.729 8.596 3.608 1.00 70.00 92 ARG A O 1
ATOM 643 N N . LEU A 1 93 ? -15.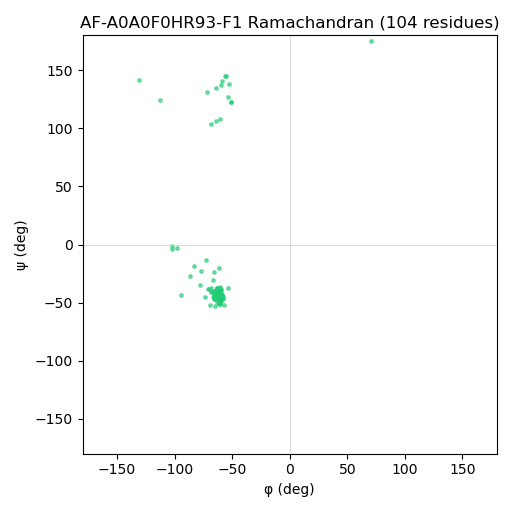765 7.740 4.302 1.00 68.06 93 LEU A N 1
ATOM 644 C CA . LEU A 1 93 ? -15.912 8.148 5.700 1.00 68.06 93 LEU A CA 1
ATOM 645 C C . LEU A 1 93 ? -15.764 9.671 5.799 1.00 68.06 93 LEU A C 1
ATOM 647 O O . LEU A 1 93 ? -14.664 10.213 5.712 1.00 68.06 93 LEU A O 1
ATOM 651 N N . LYS A 1 94 ? -16.896 10.360 5.957 1.00 67.62 94 LYS A N 1
ATOM 652 C CA . LYS A 1 94 ? -16.950 11.816 6.146 1.00 67.62 94 LYS A CA 1
ATOM 653 C C . LYS A 1 94 ? -16.810 12.214 7.617 1.00 67.62 94 LYS A C 1
ATOM 655 O O . LYS A 1 94 ? -16.312 13.290 7.919 1.00 67.62 94 LYS A O 1
ATOM 660 N N . GLU A 1 95 ? -17.221 11.316 8.507 1.00 71.50 95 GLU A N 1
ATOM 661 C CA . GLU A 1 95 ? -17.123 11.438 9.957 1.00 71.50 95 GLU A CA 1
ATOM 662 C C . GLU A 1 95 ? -16.519 10.147 10.516 1.00 71.50 95 GLU A C 1
ATOM 664 O O . GLU A 1 95 ? -16.783 9.049 10.013 1.00 71.50 95 GLU A O 1
ATOM 669 N N . MET A 1 96 ? -15.662 10.281 11.527 1.00 63.41 96 MET A N 1
ATOM 670 C CA . MET A 1 96 ? -15.082 9.135 12.219 1.00 63.41 96 MET A CA 1
ATOM 671 C C . MET A 1 96 ? -16.165 8.463 13.079 1.00 63.41 96 MET A C 1
ATOM 673 O O . MET A 1 96 ? -16.854 9.171 13.815 1.00 63.41 96 MET A O 1
ATOM 677 N N . PRO A 1 97 ? -16.334 7.127 13.011 1.00 68.88 97 PRO A N 1
ATOM 678 C CA . PRO A 1 97 ? -17.313 6.428 13.834 1.00 68.88 97 PRO A CA 1
ATOM 679 C C . PRO A 1 97 ? -17.069 6.705 15.326 1.00 68.88 97 PRO A C 1
ATOM 681 O O . PRO A 1 97 ? -15.909 6.823 15.732 1.00 68.88 97 PRO A O 1
ATOM 684 N N . PRO A 1 98 ? -18.125 6.806 16.152 1.00 67.56 98 PRO A N 1
ATOM 685 C CA . PRO A 1 98 ? -17.963 7.002 17.585 1.00 67.56 98 PRO A CA 1
ATOM 686 C C . PRO A 1 98 ? -17.163 5.840 18.185 1.00 67.56 98 PRO A C 1
ATOM 688 O O . PRO A 1 98 ? -17.375 4.678 17.831 1.00 67.56 98 PRO A O 1
ATOM 691 N N . ALA A 1 99 ? -16.227 6.165 19.079 1.00 64.00 99 ALA A N 1
ATOM 692 C CA . ALA A 1 99 ? -15.446 5.161 19.789 1.00 64.00 99 ALA A CA 1
ATOM 693 C C . ALA A 1 99 ? -16.387 4.223 20.579 1.00 64.00 99 ALA A C 1
ATOM 695 O O . ALA A 1 99 ? -17.370 4.704 21.153 1.00 64.00 99 ALA A O 1
ATOM 696 N N . PRO A 1 100 ? -16.113 2.905 20.626 1.00 63.28 100 PRO A N 1
ATOM 697 C CA . PRO A 1 100 ? -16.865 1.970 21.448 1.00 63.28 100 PRO A CA 1
ATOM 698 C C . PRO A 1 100 ? -16.917 2.472 22.895 1.00 63.28 100 PRO A C 1
ATOM 700 O O . PRO A 1 100 ? -15.895 2.963 23.386 1.00 63.28 100 PRO A O 1
ATOM 703 N N . PRO A 1 101 ? -18.072 2.371 23.579 1.00 61.38 101 PRO A N 1
ATOM 704 C CA . PRO A 1 101 ? -18.183 2.804 24.963 1.00 61.38 101 PRO A CA 1
ATOM 705 C C . PRO A 1 101 ? -17.097 2.115 25.787 1.00 61.38 101 PRO A C 1
ATOM 707 O O . PRO A 1 101 ? -16.944 0.892 25.718 1.00 61.38 101 PRO A O 1
ATOM 710 N N . ALA A 1 102 ? -16.316 2.919 26.516 1.00 62.41 102 ALA A N 1
ATOM 711 C CA . ALA A 1 102 ? -15.355 2.412 27.482 1.00 62.41 102 ALA A CA 1
ATOM 71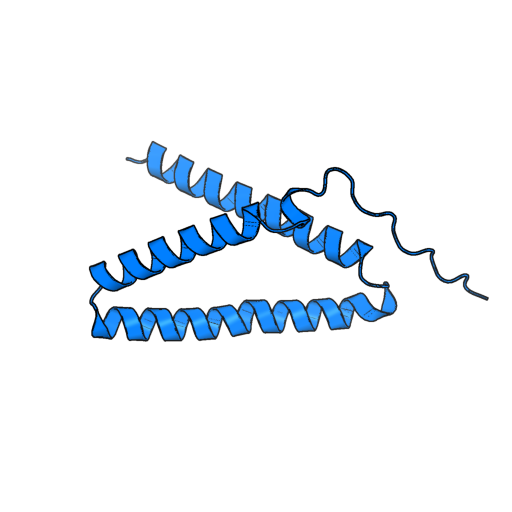2 C C . ALA A 1 102 ? -16.103 1.425 28.379 1.00 62.41 102 ALA A C 1
ATOM 714 O O . 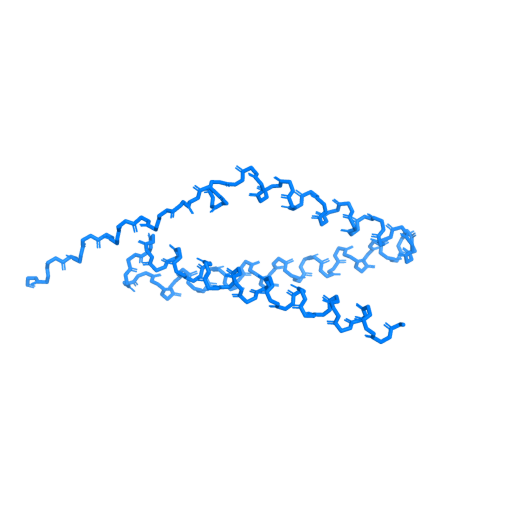ALA A 1 102 ? -17.151 1.775 28.929 1.00 62.41 102 ALA A O 1
ATOM 715 N N . ALA A 1 103 ? -15.626 0.179 28.436 1.00 59.69 103 ALA A N 1
ATOM 716 C CA . ALA A 1 103 ? -16.165 -0.795 29.369 1.00 59.69 103 ALA A CA 1
ATOM 717 C C . ALA A 1 103 ? -16.164 -0.122 30.742 1.00 59.69 103 ALA A C 1
ATOM 719 O O . ALA A 1 103 ? -15.140 0.411 31.152 1.00 59.69 103 ALA A O 1
ATOM 720 N N . ALA A 1 104 ? -17.334 -0.032 31.370 1.00 54.31 104 ALA A N 1
ATOM 721 C CA . ALA A 1 104 ? -17.449 0.519 32.704 1.00 54.31 104 ALA A CA 1
ATOM 722 C C . ALA A 1 104 ? -16.594 -0.354 33.623 1.00 54.31 104 ALA A C 1
ATOM 724 O O . ALA A 1 104 ? -16.923 -1.518 33.855 1.00 54.31 104 ALA A O 1
ATOM 725 N N . ASP A 1 105 ? -15.469 0.198 34.058 1.00 50.66 105 ASP A N 1
ATOM 726 C CA . ASP A 1 105 ? -14.595 -0.410 35.045 1.00 50.66 105 ASP A CA 1
ATOM 727 C C . ASP A 1 105 ? -15.401 -0.502 36.353 1.00 50.66 105 ASP A C 1
ATOM 729 O O . ASP A 1 105 ? -15.714 0.518 36.971 1.00 50.66 105 ASP A O 1
ATOM 733 N N . GLY A 1 106 ? -15.830 -1.718 36.700 1.00 44.94 106 GLY A N 1
ATOM 734 C CA . GLY A 1 106 ? -16.413 -2.074 37.995 1.00 44.94 106 GLY A CA 1
ATOM 735 C C . GLY A 1 106 ? -15.361 -2.641 38.931 1.00 44.94 106 GLY A C 1
ATOM 736 O O . GLY A 1 106 ? -14.421 -3.294 38.422 1.00 44.94 106 GLY A O 1
#

Mean predicted aligned error: 7.71 Å

Foldseek 3Di:
DVVVVVVVVVVVVVVVVVVVVLVLLLCQQVPDPVCSVVVVVVVVCCVVVVVVVVVVVLVVQCVPVNPVRSVVVVVVVVVVVVVVVVVDCSVVCPDRDGHDPDDPDD